Protein AF-A0A918QLJ9-F1 (afdb_monomer)

Foldseek 3Di:
DVQQVVQVVVLVVQQVVLVVCQVVDDPPDDRDDRDDGDQGPVRDDDPPDDDDDDDDDDDDDPDDDPDPPDDDPVRVVVVVD

Solvent-accessible surface area (backbone atoms only — not comparable to full-atom values): 5624 Å² total; per-residue (Å²): 115,66,66,54,54,51,35,55,53,49,38,54,49,47,50,52,50,47,55,52,47,62,74,70,51,61,94,87,54,80,82,75,81,81,76,80,73,59,81,41,89,83,74,54,77,67,94,81,78,71,82,82,86,80,93,71,96,71,86,81,85,90,72,79,69,88,69,75,73,77,77,48,74,69,53,51,51,68,72,76,105

Structure (mmCIF, N/CA/C/O backbone):
data_AF-A0A918QLJ9-F1
#
_entry.id   AF-A0A918QLJ9-F1
#
loop_
_atom_site.group_PDB
_atom_site.id
_atom_site.type_symbol
_atom_site.label_atom_id
_atom_site.label_alt_id
_atom_site.label_comp_id
_atom_site.label_asym_id
_atom_site.label_entity_id
_atom_site.label_seq_id
_atom_site.pdbx_PDB_ins_code
_atom_site.Cartn_x
_atom_site.Cartn_y
_atom_site.Cartn_z
_atom_site.occupancy
_atom_site.B_iso_or_equiv
_atom_site.auth_seq_id
_atom_site.auth_comp_id
_atom_site.auth_asym_id
_atom_site.auth_atom_id
_atom_site.pdbx_PDB_model_num
ATOM 1 N N . MET A 1 1 ? 7.730 4.215 -20.263 1.00 61.25 1 MET A N 1
ATOM 2 C CA . MET A 1 1 ? 8.136 4.919 -19.019 1.00 61.25 1 MET A CA 1
ATOM 3 C C . MET A 1 1 ? 6.920 5.323 -18.188 1.00 61.25 1 MET A C 1
ATOM 5 O O . MET A 1 1 ? 6.937 5.095 -16.988 1.00 61.25 1 MET A O 1
ATOM 9 N N . THR A 1 2 ? 5.856 5.846 -18.807 1.00 84.44 2 THR A N 1
ATOM 10 C CA . THR A 1 2 ? 4.571 6.190 -18.165 1.00 84.44 2 THR A CA 1
ATOM 11 C C . THR A 1 2 ? 3.933 5.047 -17.374 1.00 84.44 2 THR A C 1
ATOM 13 O O . THR A 1 2 ? 3.547 5.269 -16.233 1.00 84.44 2 THR A O 1
ATOM 16 N N . ASP A 1 3 ? 3.900 3.824 -17.907 1.00 85.06 3 ASP A N 1
ATOM 17 C CA . ASP A 1 3 ? 3.223 2.694 -17.241 1.00 85.06 3 ASP A CA 1
ATOM 18 C C . ASP A 1 3 ? 3.872 2.302 -15.909 1.00 85.06 3 ASP A C 1
ATOM 20 O O . ASP A 1 3 ? 3.196 1.889 -14.973 1.00 85.06 3 ASP A O 1
ATOM 24 N N . HIS A 1 4 ? 5.191 2.479 -15.795 1.00 86.00 4 HIS A N 1
ATOM 25 C CA . HIS A 1 4 ? 5.914 2.205 -14.555 1.00 86.00 4 HIS A CA 1
ATOM 26 C C . HIS A 1 4 ? 5.562 3.219 -13.459 1.00 86.00 4 HIS A C 1
ATOM 28 O O . HIS A 1 4 ? 5.345 2.835 -12.312 1.00 86.00 4 HIS A O 1
ATOM 34 N N . LEU A 1 5 ? 5.483 4.507 -13.813 1.00 89.25 5 LEU A N 1
ATOM 35 C CA . LEU A 1 5 ? 5.058 5.550 -12.877 1.00 89.25 5 LEU A CA 1
ATOM 36 C C . LEU A 1 5 ? 3.591 5.371 -12.493 1.00 89.25 5 LEU A C 1
ATOM 38 O O . LEU A 1 5 ? 3.258 5.505 -11.323 1.00 89.25 5 LEU A O 1
ATOM 42 N N . LEU A 1 6 ? 2.738 5.010 -13.454 1.00 91.31 6 LEU A N 1
ATOM 43 C CA . LEU A 1 6 ? 1.330 4.738 -13.196 1.00 91.31 6 LEU A CA 1
ATOM 44 C C . LEU A 1 6 ? 1.164 3.575 -12.212 1.00 91.31 6 LEU A C 1
ATOM 46 O O . LEU A 1 6 ? 0.484 3.746 -11.205 1.00 91.31 6 LEU A O 1
ATOM 50 N N . ALA A 1 7 ? 1.850 2.448 -12.429 1.00 90.00 7 ALA A N 1
ATOM 51 C CA . ALA A 1 7 ? 1.840 1.327 -11.488 1.00 90.00 7 ALA A CA 1
ATOM 52 C C . ALA A 1 7 ? 2.275 1.761 -10.076 1.00 90.00 7 ALA A C 1
ATOM 54 O O . ALA A 1 7 ? 1.585 1.473 -9.106 1.00 90.00 7 ALA A O 1
ATOM 55 N N . ALA A 1 8 ? 3.351 2.547 -9.958 1.00 89.88 8 ALA A N 1
ATOM 56 C CA . ALA A 1 8 ? 3.796 3.065 -8.663 1.00 89.88 8 ALA A CA 1
ATOM 57 C C . ALA A 1 8 ? 2.764 3.997 -7.996 1.00 89.88 8 ALA A C 1
ATOM 59 O O . ALA A 1 8 ? 2.557 3.926 -6.788 1.00 89.88 8 ALA A O 1
ATOM 60 N N . THR A 1 9 ? 2.096 4.867 -8.762 1.00 94.19 9 THR A N 1
ATOM 61 C CA . THR A 1 9 ? 1.046 5.738 -8.209 1.00 94.19 9 THR A CA 1
ATOM 62 C C . THR A 1 9 ? -0.179 4.957 -7.746 1.00 94.19 9 THR A C 1
ATOM 64 O O . THR A 1 9 ? -0.761 5.315 -6.724 1.00 94.19 9 THR A O 1
ATOM 67 N N . VAL A 1 10 ? -0.555 3.892 -8.463 1.00 93.94 10 VAL A N 1
ATOM 68 C CA . VAL A 1 10 ? -1.694 3.041 -8.100 1.00 93.94 10 VAL A CA 1
ATOM 69 C C . VAL A 1 10 ? -1.400 2.277 -6.812 1.00 93.94 10 VAL A C 1
ATOM 71 O O . VAL A 1 10 ? -2.250 2.276 -5.929 1.00 93.94 10 VAL A O 1
ATOM 74 N N . ASP A 1 11 ? -0.194 1.731 -6.652 1.00 92.38 11 ASP A N 1
ATOM 75 C CA . ASP A 1 11 ? 0.203 1.050 -5.413 1.00 92.38 11 ASP A CA 1
ATOM 76 C C . ASP A 1 11 ? 0.125 1.980 -4.201 1.00 92.38 11 ASP A C 1
ATOM 78 O O . ASP A 1 11 ? -0.468 1.640 -3.180 1.00 92.38 11 ASP A O 1
ATOM 82 N N . HIS A 1 12 ? 0.689 3.187 -4.315 1.00 94.12 12 HIS A N 1
ATOM 83 C CA . HIS A 1 12 ? 0.652 4.156 -3.220 1.00 94.12 12 HIS A CA 1
ATOM 84 C C . HIS A 1 12 ? -0.776 4.595 -2.891 1.00 94.12 12 HIS A C 1
ATOM 86 O O . HIS A 1 12 ? -1.109 4.772 -1.720 1.00 94.12 12 HIS A O 1
ATOM 92 N N . LEU A 1 13 ? -1.627 4.759 -3.906 1.00 96.56 13 LEU A N 1
ATOM 93 C CA . LEU A 1 13 ? -3.035 5.079 -3.702 1.00 96.56 13 LEU A CA 1
ATOM 94 C C . LEU A 1 13 ? -3.777 3.928 -3.010 1.00 96.56 13 LEU A C 1
ATOM 96 O O . LEU A 1 13 ? -4.553 4.179 -2.092 1.00 96.56 13 LEU A O 1
ATOM 100 N N . ALA A 1 14 ? -3.526 2.681 -3.414 1.00 95.38 14 ALA A N 1
ATOM 101 C CA . ALA A 1 14 ? -4.118 1.501 -2.795 1.00 95.38 14 ALA A CA 1
ATOM 102 C C . ALA A 1 14 ? -3.703 1.380 -1.322 1.00 95.38 14 ALA A C 1
ATOM 104 O O . ALA A 1 14 ? -4.565 1.226 -0.460 1.00 95.38 14 ALA A O 1
ATOM 105 N N . ALA A 1 15 ? -2.414 1.561 -1.017 1.00 94.81 15 ALA A N 1
ATOM 106 C CA . ALA A 1 15 ? -1.908 1.574 0.354 1.00 94.81 15 ALA A CA 1
ATOM 107 C C . ALA A 1 15 ? -2.532 2.703 1.194 1.00 94.81 15 ALA A C 1
ATOM 109 O O . ALA A 1 15 ? -2.953 2.473 2.326 1.00 94.81 15 ALA A O 1
ATOM 110 N N . ALA A 1 16 ? -2.641 3.918 0.644 1.00 95.56 16 ALA A N 1
ATOM 111 C CA . ALA A 1 16 ? -3.264 5.048 1.333 1.00 95.56 16 ALA A CA 1
ATOM 112 C C . ALA A 1 16 ? -4.750 4.805 1.626 1.00 95.56 16 ALA A C 1
ATOM 114 O O . ALA A 1 16 ? -5.210 5.067 2.738 1.00 95.56 16 ALA A O 1
ATOM 115 N N . ASN A 1 17 ? -5.488 4.272 0.652 1.00 96.69 17 ASN A N 1
ATOM 116 C CA . ASN A 1 17 ? -6.899 3.942 0.817 1.00 96.69 17 ASN A CA 1
ATOM 117 C C . ASN A 1 17 ? -7.101 2.819 1.833 1.00 96.69 17 ASN A C 1
ATOM 119 O O . ASN A 1 17 ? -8.019 2.911 2.639 1.00 96.69 17 ASN A O 1
ATOM 123 N N . TRP A 1 18 ? -6.242 1.798 1.823 1.00 96.31 18 TRP A N 1
ATOM 124 C CA . TRP A 1 18 ? -6.279 0.727 2.814 1.00 96.31 18 TRP A CA 1
ATOM 125 C C . TRP A 1 18 ? -6.025 1.269 4.222 1.00 96.31 18 TRP A C 1
ATOM 127 O O . TRP A 1 18 ? -6.854 1.061 5.099 1.00 96.31 18 TRP A O 1
ATOM 137 N N . MET A 1 19 ? -4.966 2.060 4.433 1.00 95.81 19 MET A N 1
ATOM 138 C CA . MET A 1 19 ? -4.701 2.688 5.736 1.00 95.81 19 MET A CA 1
ATOM 139 C C . MET A 1 19 ? -5.874 3.557 6.201 1.00 95.81 19 MET A C 1
ATOM 141 O O . MET A 1 19 ? -6.255 3.517 7.369 1.00 95.81 19 MET A O 1
ATOM 145 N N . PHE A 1 20 ? -6.465 4.334 5.290 1.00 96.38 20 PHE A N 1
ATOM 146 C CA . PHE A 1 20 ? -7.631 5.152 5.602 1.00 96.38 20 PHE A CA 1
ATOM 147 C C . PHE A 1 20 ? -8.836 4.293 5.988 1.00 96.38 20 PHE A C 1
ATOM 149 O O . PHE A 1 20 ? -9.470 4.566 7.004 1.00 96.38 20 PHE A O 1
ATOM 156 N N . ALA A 1 21 ? -9.144 3.257 5.209 1.00 94.94 21 ALA A N 1
ATOM 157 C CA . ALA A 1 21 ? -10.251 2.356 5.486 1.00 94.94 21 ALA A CA 1
ATOM 158 C C . ALA A 1 21 ? -10.057 1.653 6.832 1.00 94.94 21 ALA A C 1
ATOM 160 O O . ALA A 1 21 ? -10.933 1.760 7.677 1.00 94.94 21 ALA A O 1
ATOM 161 N N . SER A 1 22 ? -8.883 1.070 7.083 1.00 93.94 22 SER A N 1
ATOM 162 C CA . SER A 1 22 ? -8.556 0.387 8.340 1.00 93.94 22 SER A CA 1
ATOM 163 C C . SER A 1 22 ? -8.708 1.283 9.572 1.00 93.94 22 SER A C 1
ATOM 165 O O . SER A 1 22 ? -9.160 0.819 10.611 1.00 93.94 22 SER A O 1
ATOM 167 N N . VAL A 1 23 ? -8.378 2.576 9.471 1.00 94.06 23 VAL A N 1
ATOM 168 C CA . VAL A 1 23 ? -8.560 3.539 10.576 1.00 94.06 23 VAL A CA 1
ATOM 169 C C . VAL A 1 23 ? -10.029 3.919 10.789 1.00 94.06 23 VAL A C 1
ATOM 171 O O . VAL A 1 23 ? -10.406 4.304 11.893 1.00 94.06 23 VAL A O 1
ATOM 174 N N . ASN A 1 24 ? -10.853 3.844 9.745 1.00 95.00 24 ASN A N 1
ATOM 175 C CA . ASN A 1 24 ? -12.264 4.234 9.787 1.00 95.00 24 ASN A CA 1
ATOM 176 C C . ASN A 1 24 ? -13.221 3.028 9.825 1.00 95.00 24 ASN A C 1
ATOM 178 O O . ASN A 1 24 ? -14.433 3.218 9.714 1.00 95.00 24 ASN A O 1
ATOM 182 N N . SER A 1 25 ? -12.697 1.810 9.961 1.00 92.81 25 SER A N 1
ATOM 183 C CA . SER A 1 25 ? -13.487 0.597 10.157 1.00 92.81 25 SER A CA 1
ATOM 184 C C . SER A 1 25 ? -14.186 0.609 11.518 1.00 92.81 25 SER A C 1
ATOM 186 O O . SER A 1 25 ? -13.721 1.245 12.466 1.00 92.81 25 SER A O 1
ATOM 188 N N . GLU A 1 26 ? -15.316 -0.093 11.614 1.00 92.62 26 GLU A N 1
ATOM 189 C CA . GLU A 1 26 ? -15.995 -0.298 12.897 1.00 92.62 26 GLU A CA 1
ATOM 190 C C . GLU A 1 26 ? -15.103 -1.101 13.859 1.00 92.62 26 GLU A C 1
ATOM 192 O O . GLU A 1 26 ? -14.277 -1.899 13.423 1.00 92.62 26 GLU A O 1
ATOM 197 N N . GLU A 1 27 ? -15.272 -0.894 15.167 1.00 86.50 27 GLU A N 1
ATOM 198 C CA . GLU A 1 27 ? -14.407 -1.483 16.206 1.00 86.50 27 GLU A CA 1
ATOM 199 C C . GLU A 1 27 ? -14.403 -3.022 16.190 1.00 86.50 27 GLU A C 1
ATOM 201 O O . GLU A 1 27 ? -13.374 -3.634 16.463 1.00 86.50 27 GLU A O 1
ATOM 206 N N . ASP A 1 28 ? -15.527 -3.630 15.804 1.00 92.00 28 ASP A N 1
ATOM 207 C CA . ASP A 1 28 ? -15.707 -5.085 15.729 1.00 92.00 28 ASP A CA 1
ATOM 208 C C . ASP A 1 28 ? -15.610 -5.636 14.292 1.00 92.00 28 ASP A C 1
ATOM 210 O O . ASP A 1 28 ? -15.939 -6.800 14.049 1.00 92.00 28 ASP A O 1
ATOM 214 N N . ALA A 1 29 ? -15.217 -4.813 13.313 1.00 91.50 29 ALA A N 1
ATOM 215 C CA . ALA A 1 29 ? -15.051 -5.272 11.939 1.00 91.50 29 ALA A CA 1
ATOM 216 C C . ALA A 1 29 ? -13.767 -6.097 11.784 1.00 91.50 29 ALA A C 1
ATOM 218 O O . ALA A 1 29 ? -12.731 -5.790 12.379 1.00 91.50 29 ALA A O 1
ATOM 219 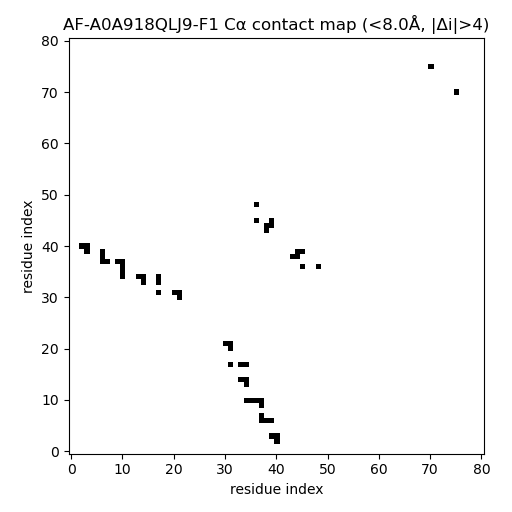N N . ASP A 1 30 ? -13.819 -7.117 10.926 1.00 92.56 30 ASP A N 1
ATOM 220 C CA . ASP A 1 30 ? -12.626 -7.884 10.580 1.00 92.56 30 ASP A CA 1
ATOM 221 C C . ASP A 1 30 ? -11.556 -6.967 9.944 1.00 92.56 30 ASP A C 1
ATOM 223 O O . ASP A 1 30 ? -11.894 -6.083 9.142 1.00 92.56 30 ASP A O 1
ATOM 227 N N . PRO A 1 31 ? -10.261 -7.162 10.269 1.00 90.75 31 PRO A N 1
ATOM 228 C CA . PRO A 1 31 ? -9.175 -6.426 9.633 1.00 90.75 31 PRO A CA 1
ATOM 229 C C . PRO A 1 31 ? -9.195 -6.576 8.109 1.00 90.75 31 PRO A C 1
ATOM 231 O O . PRO A 1 31 ? -9.416 -7.667 7.586 1.00 90.75 31 PRO A O 1
ATOM 234 N N . LEU A 1 32 ? -8.929 -5.482 7.390 1.00 90.75 32 LEU A N 1
ATOM 235 C CA . LEU A 1 32 ? -8.880 -5.507 5.930 1.00 90.75 32 LEU A CA 1
ATOM 236 C C . LEU A 1 32 ? -7.595 -6.171 5.436 1.00 90.75 32 LEU A C 1
ATOM 238 O O . LEU A 1 32 ? -6.501 -5.835 5.899 1.00 90.75 32 LEU A O 1
ATOM 242 N N . ASP A 1 33 ? -7.727 -6.995 4.399 1.00 92.94 33 ASP A N 1
ATOM 243 C CA . ASP A 1 33 ? -6.590 -7.545 3.668 1.00 92.94 33 ASP A CA 1
ATOM 244 C C . ASP A 1 33 ? -5.717 -6.430 3.078 1.00 92.94 33 ASP A C 1
ATOM 246 O O . ASP A 1 33 ? -6.214 -5.426 2.551 1.00 92.94 33 ASP A O 1
ATOM 250 N N . ALA A 1 34 ? -4.398 -6.612 3.165 1.00 91.44 34 ALA A N 1
ATOM 251 C CA . ALA A 1 34 ? -3.441 -5.688 2.576 1.00 91.44 34 ALA A CA 1
ATOM 252 C C . ALA A 1 34 ? -3.553 -5.693 1.036 1.00 91.44 34 ALA A C 1
ATOM 254 O O . ALA A 1 34 ? -3.766 -6.751 0.437 1.00 91.44 34 ALA A O 1
ATOM 255 N N . PRO A 1 35 ? -3.404 -4.533 0.369 1.00 91.88 35 PRO A N 1
ATOM 256 C CA . PRO A 1 35 ? -3.507 -4.462 -1.081 1.00 91.88 35 PRO A CA 1
ATOM 257 C C . PRO A 1 35 ? -2.285 -5.089 -1.760 1.00 91.88 35 PRO A C 1
ATOM 259 O O . PRO A 1 35 ? -1.147 -4.798 -1.394 1.00 91.88 35 PRO A O 1
ATOM 262 N N . GLU A 1 36 ? -2.520 -5.877 -2.807 1.00 91.38 36 GLU A N 1
ATOM 263 C CA . GLU A 1 36 ? -1.449 -6.430 -3.640 1.00 91.38 36 GLU A CA 1
ATOM 264 C C . GLU A 1 36 ? -0.880 -5.370 -4.607 1.00 91.38 36 GLU A C 1
ATOM 266 O O . GLU A 1 36 ? -1.652 -4.633 -5.238 1.00 91.38 36 GLU A O 1
ATOM 271 N N . PRO A 1 37 ? 0.452 -5.292 -4.792 1.00 88.31 37 PRO A N 1
ATOM 272 C CA . P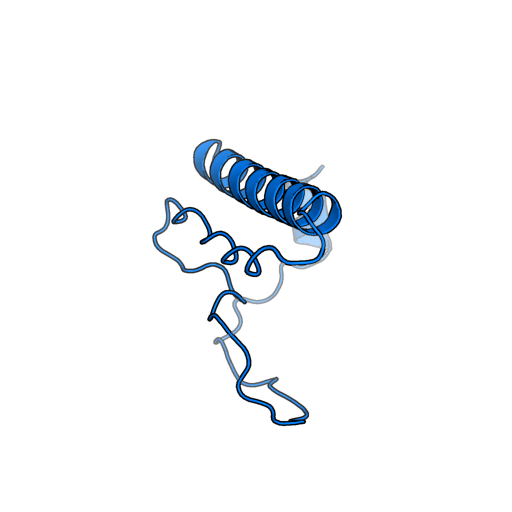RO A 1 37 ? 1.049 -4.362 -5.743 1.00 88.31 37 PRO A CA 1
ATOM 273 C C . PRO A 1 37 ? 0.726 -4.691 -7.201 1.00 88.31 37 PRO A C 1
ATOM 275 O O . PRO A 1 37 ? 0.727 -5.844 -7.637 1.00 88.31 37 PRO A O 1
ATOM 278 N N . VAL A 1 38 ? 0.577 -3.647 -8.014 1.00 87.75 38 VAL A N 1
ATOM 279 C CA . VAL A 1 38 ? 0.376 -3.770 -9.455 1.00 87.75 38 VAL A CA 1
ATOM 280 C C . VAL A 1 38 ? 1.631 -4.353 -10.120 1.00 87.75 38 VAL A C 1
ATOM 282 O O . VAL A 1 38 ? 2.735 -3.810 -9.959 1.00 87.75 38 VAL A O 1
ATOM 285 N N . PRO A 1 39 ? 1.491 -5.400 -10.955 1.00 88.06 39 PRO A N 1
ATOM 286 C CA . PRO A 1 39 ? 2.604 -5.950 -11.716 1.00 88.06 39 PRO A CA 1
ATOM 287 C C . PRO A 1 39 ? 3.327 -4.872 -12.527 1.00 88.06 39 PRO A C 1
ATOM 289 O O . PRO A 1 39 ? 2.715 -4.104 -13.275 1.00 88.06 39 PRO A O 1
ATOM 292 N N . ARG A 1 40 ? 4.655 -4.798 -12.386 1.00 85.25 40 ARG A N 1
ATOM 293 C CA . ARG A 1 40 ? 5.445 -3.838 -13.161 1.00 85.25 40 ARG A CA 1
ATOM 294 C C . ARG A 1 40 ? 5.522 -4.273 -14.632 1.00 85.25 40 ARG A C 1
ATOM 296 O O . ARG A 1 40 ? 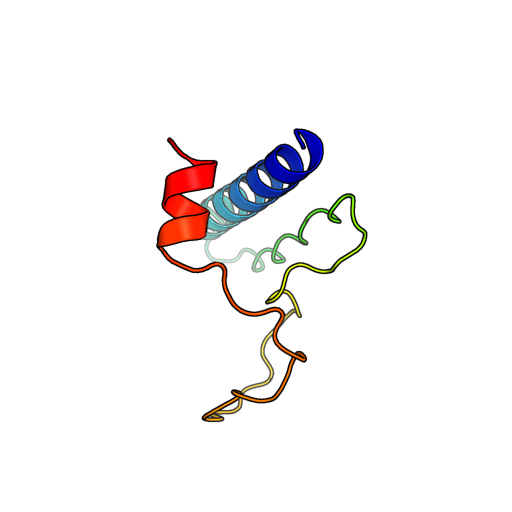5.589 -5.471 -14.903 1.00 85.25 40 ARG A O 1
ATOM 303 N N . PRO A 1 41 ? 5.580 -3.326 -15.589 1.00 80.69 41 PRO A N 1
ATOM 304 C CA . PRO A 1 41 ? 5.602 -3.647 -17.021 1.00 80.69 41 PRO A CA 1
ATOM 305 C C . PRO A 1 41 ? 6.796 -4.507 -17.457 1.00 80.69 41 PRO A C 1
ATOM 307 O O . PRO A 1 41 ? 6.737 -5.187 -18.474 1.00 80.69 41 PRO A O 1
ATOM 310 N N . ASP A 1 42 ? 7.890 -4.466 -16.700 1.00 79.62 42 ASP A N 1
ATOM 311 C CA . ASP A 1 42 ? 9.103 -5.246 -16.924 1.00 79.62 42 ASP A CA 1
ATOM 312 C C . ASP A 1 42 ? 9.083 -6.620 -16.232 1.00 79.62 42 ASP A C 1
ATOM 314 O O . ASP A 1 42 ? 10.095 -7.317 -16.219 1.00 79.62 42 ASP A O 1
ATOM 318 N N . GLY A 1 43 ? 7.945 -7.023 -15.654 1.00 74.00 43 GLY A N 1
ATOM 319 C CA . GLY A 1 43 ? 7.741 -8.345 -15.056 1.00 74.00 43 GLY A CA 1
ATOM 320 C C . GLY A 1 43 ? 8.552 -8.598 -13.785 1.00 74.00 43 GLY A C 1
ATOM 321 O O . GLY A 1 43 ? 8.506 -9.698 -13.237 1.00 74.00 43 GLY A O 1
ATOM 322 N N . LYS A 1 44 ? 9.299 -7.599 -13.297 1.00 69.50 44 LYS A N 1
ATOM 323 C CA . LYS A 1 44 ? 10.047 -7.715 -12.048 1.00 69.50 44 LYS A CA 1
ATOM 324 C C . LYS A 1 44 ? 9.108 -7.487 -10.857 1.00 69.50 44 LYS A C 1
ATOM 326 O O . LYS A 1 44 ? 8.392 -6.479 -10.842 1.00 69.50 44 LYS A O 1
ATOM 331 N N . PRO A 1 45 ? 9.126 -8.365 -9.842 1.00 63.56 45 PRO A N 1
ATOM 332 C CA . PRO A 1 45 ? 8.416 -8.101 -8.601 1.00 63.56 45 PRO A CA 1
ATOM 333 C C . PRO A 1 45 ? 9.013 -6.869 -7.911 1.00 63.56 45 PRO A C 1
ATOM 335 O O . PRO A 1 45 ? 10.222 -6.602 -8.001 1.00 63.56 45 PRO A O 1
ATOM 338 N N . LEU A 1 46 ? 8.163 -6.103 -7.225 1.00 64.50 46 LEU A N 1
ATOM 339 C CA . LEU A 1 46 ? 8.618 -4.995 -6.396 1.00 64.50 46 LEU A CA 1
ATOM 340 C C . LEU A 1 46 ? 9.481 -5.577 -5.266 1.00 64.50 46 LEU A C 1
ATOM 342 O O . LEU A 1 46 ? 9.070 -6.491 -4.557 1.00 64.50 46 LEU A O 1
ATOM 346 N N . ARG A 1 47 ? 10.724 -5.100 -5.133 1.00 53.44 47 ARG A N 1
ATOM 347 C CA . ARG A 1 47 ? 11.657 -5.586 -4.106 1.00 53.44 47 ARG A CA 1
ATOM 348 C C . ARG A 1 47 ? 11.113 -5.188 -2.7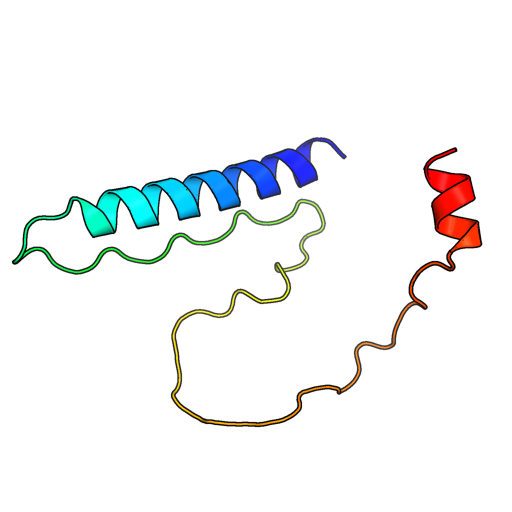27 1.00 53.44 47 ARG A C 1
ATOM 350 O O . ARG A 1 47 ? 11.346 -4.058 -2.317 1.00 53.44 47 ARG A O 1
ATOM 357 N N . GLY A 1 48 ? 10.433 -6.108 -2.046 1.00 54.78 48 GLY A N 1
ATOM 358 C CA . GLY A 1 48 ? 9.925 -5.916 -0.683 1.00 54.78 48 GLY A CA 1
ATOM 359 C C . GLY A 1 48 ? 8.512 -6.440 -0.429 1.00 54.78 48 GLY A C 1
ATOM 360 O O . GLY A 1 48 ? 8.113 -6.467 0.724 1.00 54.78 48 GLY A O 1
ATOM 361 N N . ASP A 1 49 ? 7.785 -6.873 -1.458 1.00 52.75 49 ASP A N 1
ATOM 362 C CA . ASP A 1 49 ? 6.418 -7.378 -1.305 1.00 52.75 49 ASP A CA 1
ATOM 363 C C . ASP A 1 49 ? 6.401 -8.911 -1.362 1.00 52.75 49 ASP A C 1
ATOM 365 O O . ASP A 1 49 ? 6.181 -9.534 -2.399 1.00 52.75 49 ASP A O 1
ATOM 369 N N . ALA A 1 50 ? 6.781 -9.528 -0.250 1.00 48.12 50 ALA A N 1
ATOM 370 C CA . ALA A 1 50 ? 6.289 -10.849 0.098 1.00 48.12 50 ALA A CA 1
ATOM 371 C C . ALA A 1 50 ? 5.382 -10.616 1.309 1.00 48.12 50 ALA A C 1
ATOM 373 O O . ALA A 1 50 ? 5.815 -9.970 2.261 1.00 48.12 50 ALA A O 1
ATOM 374 N N . GLY A 1 51 ? 4.128 -11.060 1.220 1.00 41.12 51 GLY A N 1
ATOM 375 C CA . GLY A 1 51 ? 3.141 -10.955 2.295 1.00 41.12 51 GLY A CA 1
ATOM 376 C C . GLY A 1 51 ? 3.521 -11.728 3.571 1.00 41.12 51 GLY A C 1
ATOM 377 O O . GLY A 1 51 ? 4.663 -12.151 3.742 1.00 41.12 51 GLY A O 1
ATOM 378 N N . PRO A 1 52 ? 2.549 -11.907 4.474 1.00 48.16 52 PRO A N 1
ATOM 379 C CA . PRO A 1 52 ? 2.590 -11.424 5.847 1.00 48.16 52 PRO A CA 1
ATOM 380 C C . PRO A 1 52 ? 3.525 -12.229 6.761 1.00 48.16 52 PRO A C 1
ATOM 382 O O . PRO A 1 52 ? 3.537 -13.455 6.731 1.00 48.16 52 PRO A O 1
ATOM 385 N N . ASP A 1 53 ? 4.277 -11.475 7.565 1.00 45.03 53 ASP A N 1
ATOM 386 C CA . ASP A 1 53 ? 4.934 -11.785 8.841 1.00 45.03 53 ASP A CA 1
ATOM 387 C C . ASP A 1 53 ? 5.056 -13.269 9.248 1.00 45.03 53 ASP A C 1
ATOM 389 O O . ASP A 1 53 ? 4.161 -13.848 9.864 1.00 45.03 53 ASP A O 1
ATOM 393 N N . GLU A 1 54 ? 6.247 -13.843 9.042 1.00 38.16 54 GLU A N 1
ATOM 394 C CA . GLU A 1 54 ? 6.776 -14.845 9.971 1.00 38.16 54 GLU A CA 1
ATOM 395 C C . GLU A 1 54 ? 7.754 -14.145 10.925 1.00 38.16 54 GLU A C 1
ATOM 397 O O . GLU A 1 54 ? 8.828 -13.687 10.529 1.00 38.16 54 GLU A O 1
ATOM 402 N N . ASP A 1 55 ? 7.339 -14.026 12.188 1.00 45.62 55 ASP A N 1
ATOM 403 C CA . ASP A 1 55 ? 8.115 -13.504 13.312 1.00 45.62 55 ASP A CA 1
ATOM 404 C C . ASP A 1 55 ? 9.522 -14.126 13.397 1.00 45.62 55 ASP A C 1
ATOM 406 O O . ASP A 1 55 ? 9.700 -15.299 13.735 1.00 45.62 55 ASP A O 1
ATOM 410 N N . GLY A 1 56 ? 10.547 -13.298 13.196 1.00 33.19 56 GLY A N 1
ATOM 411 C CA . GLY A 1 56 ? 11.928 -13.611 13.547 1.00 33.19 56 GLY A CA 1
ATOM 412 C C . GLY A 1 56 ? 12.791 -12.348 13.549 1.00 33.19 56 GLY A C 1
ATOM 413 O O . GLY A 1 56 ? 12.812 -11.630 12.548 1.00 33.19 56 GLY A O 1
ATOM 414 N N . PRO A 1 57 ? 13.526 -12.027 14.631 1.00 53.56 57 PRO A N 1
ATOM 415 C CA . PRO A 1 57 ? 14.508 -10.962 14.567 1.00 53.56 57 PRO A CA 1
ATOM 416 C C . PRO A 1 57 ? 15.745 -11.533 13.870 1.00 53.56 57 PRO A C 1
ATOM 418 O O . PRO A 1 57 ? 16.521 -12.243 14.504 1.00 53.56 57 PRO A O 1
ATOM 421 N N . ASP A 1 58 ? 15.943 -11.240 12.583 1.00 37.31 58 ASP A N 1
ATOM 422 C CA . ASP A 1 58 ? 17.227 -11.525 11.936 1.00 37.31 58 ASP A CA 1
ATOM 423 C C . ASP A 1 58 ? 17.771 -10.327 11.148 1.00 37.31 58 ASP A C 1
ATOM 425 O O . ASP A 1 58 ? 17.456 -10.042 9.994 1.00 37.31 58 ASP A O 1
ATOM 429 N N . THR A 1 59 ? 18.581 -9.570 11.879 1.00 41.72 59 THR A N 1
ATOM 430 C CA . THR A 1 59 ? 19.914 -9.129 11.472 1.00 41.72 59 THR A CA 1
ATOM 431 C C . THR A 1 59 ? 20.393 -9.550 10.073 1.00 41.72 59 THR A C 1
ATOM 433 O O . THR A 1 59 ? 20.764 -10.686 9.836 1.00 41.72 59 THR A O 1
ATOM 436 N N . GLY A 1 60 ? 20.593 -8.562 9.195 1.00 42.94 60 GLY A N 1
ATOM 437 C CA . GLY A 1 60 ? 21.647 -8.624 8.173 1.00 42.94 60 GLY A CA 1
ATOM 438 C C . GLY A 1 60 ? 21.383 -9.524 6.962 1.00 42.94 60 GLY A C 1
ATOM 439 O O . GLY A 1 60 ? 21.928 -10.614 6.851 1.00 42.94 60 GLY A O 1
ATOM 440 N N . GLY A 1 61 ? 20.676 -8.982 5.968 1.00 35.06 61 GLY A N 1
ATOM 441 C CA . GLY A 1 61 ? 20.535 -9.559 4.626 1.00 35.06 61 GLY A CA 1
ATOM 442 C C . GLY A 1 61 ? 21.264 -8.766 3.537 1.00 35.06 61 GLY A C 1
ATOM 443 O O . GLY A 1 61 ? 20.725 -8.571 2.449 1.00 35.06 61 GLY A O 1
ATOM 444 N N . GLU A 1 62 ? 22.474 -8.273 3.816 1.00 45.81 62 GLU A N 1
ATOM 445 C CA . GLU A 1 62 ? 23.437 -7.915 2.768 1.00 45.81 62 GLU A CA 1
ATOM 446 C C . GLU A 1 62 ? 23.954 -9.229 2.15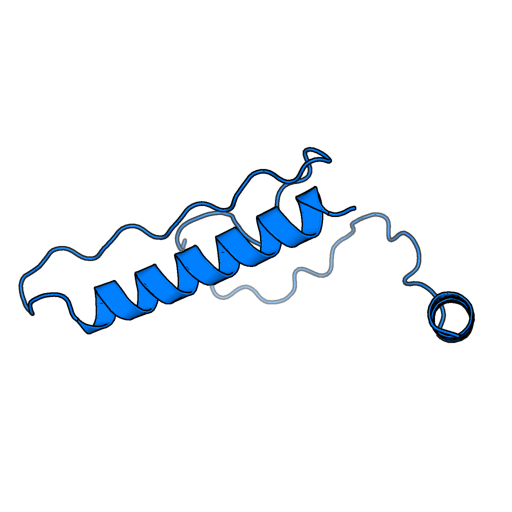5 1.00 45.81 62 GLU A C 1
ATOM 448 O O . GLU A 1 62 ? 24.974 -9.764 2.579 1.00 45.81 62 GLU A O 1
ATOM 453 N N . ALA A 1 63 ? 23.237 -9.793 1.178 1.00 41.03 63 ALA A N 1
ATOM 454 C CA . ALA A 1 63 ? 23.785 -10.861 0.346 1.00 41.03 63 ALA A CA 1
ATOM 455 C C . ALA A 1 63 ? 23.184 -10.879 -1.069 1.00 41.03 63 ALA A C 1
ATOM 457 O O . ALA A 1 63 ? 22.212 -11.560 -1.378 1.00 41.03 63 ALA A O 1
ATOM 458 N N . VAL A 1 64 ? 23.873 -10.137 -1.937 1.00 46.38 64 VAL A N 1
ATOM 459 C CA . VAL A 1 64 ? 24.206 -10.512 -3.318 1.00 46.38 64 VAL A CA 1
ATOM 460 C C . VAL A 1 64 ? 23.035 -10.660 -4.300 1.00 46.38 64 VAL A C 1
ATOM 462 O O . VAL A 1 64 ? 22.779 -11.720 -4.866 1.00 46.38 64 VAL A O 1
ATOM 465 N N . ARG A 1 65 ? 22.450 -9.522 -4.691 1.00 44.00 65 ARG A N 1
ATOM 466 C CA . ARG A 1 65 ? 22.293 -9.318 -6.140 1.00 44.00 65 ARG A CA 1
ATOM 467 C C . ARG A 1 65 ? 23.685 -8.994 -6.658 1.00 44.00 65 ARG A C 1
ATOM 469 O O . ARG A 1 65 ? 24.344 -8.147 -6.060 1.00 44.00 65 ARG A O 1
ATOM 476 N N . ALA A 1 66 ? 24.144 -9.662 -7.714 1.00 50.38 66 ALA A N 1
ATOM 477 C CA . ALA A 1 66 ? 25.276 -9.168 -8.486 1.00 50.38 66 ALA A CA 1
ATOM 478 C C . ALA A 1 66 ? 24.959 -7.705 -8.825 1.00 50.38 66 ALA A C 1
ATOM 480 O O . ALA A 1 66 ? 24.034 -7.423 -9.586 1.00 50.38 66 ALA A O 1
ATOM 481 N N . ALA A 1 67 ? 25.604 -6.797 -8.096 1.00 50.09 67 ALA A N 1
ATOM 482 C CA . ALA A 1 67 ? 25.251 -5.398 -8.090 1.00 50.09 67 ALA A CA 1
ATOM 483 C C . ALA A 1 67 ? 25.688 -4.839 -9.435 1.00 50.09 67 ALA A C 1
ATOM 485 O O . ALA A 1 67 ? 26.883 -4.668 -9.678 1.00 50.09 67 ALA A O 1
ATOM 486 N N . GLU A 1 68 ? 24.732 -4.544 -10.314 1.00 61.50 68 GLU A N 1
ATOM 487 C CA . GLU A 1 68 ? 24.986 -3.458 -11.248 1.00 61.50 68 GLU A CA 1
ATOM 488 C C . GLU A 1 68 ? 25.418 -2.263 -10.388 1.00 61.50 68 GLU A C 1
ATOM 490 O O . GLU A 1 68 ? 24.728 -1.943 -9.408 1.00 61.50 68 GLU A O 1
ATOM 495 N N . PRO A 1 69 ? 26.604 -1.684 -10.646 1.00 73.12 69 PRO A N 1
ATOM 496 C CA . PRO A 1 69 ? 27.135 -0.645 -9.788 1.00 73.12 69 PRO A CA 1
ATOM 497 C C . PRO A 1 69 ? 26.117 0.487 -9.740 1.00 73.12 69 PRO A C 1
ATOM 499 O O . PRO A 1 69 ? 25.658 0.957 -10.785 1.00 73.12 69 PRO A O 1
ATOM 502 N N . ALA A 1 70 ? 25.753 0.905 -8.524 1.00 78.62 70 ALA A N 1
ATOM 503 C CA . ALA A 1 70 ? 24.917 2.079 -8.344 1.00 78.62 70 ALA A CA 1
ATOM 504 C C . ALA A 1 70 ? 25.516 3.226 -9.180 1.00 78.62 70 ALA A C 1
ATOM 506 O O . ALA A 1 70 ? 26.740 3.414 -9.152 1.00 78.62 70 ALA A O 1
ATOM 507 N N . PRO A 1 71 ? 24.698 3.950 -9.964 1.00 86.75 71 PRO A N 1
ATOM 508 C CA . PRO A 1 71 ? 25.205 4.976 -10.859 1.00 86.75 71 PRO A CA 1
ATOM 509 C C . PRO A 1 71 ? 26.010 5.997 -10.060 1.00 86.75 71 PRO A C 1
ATOM 511 O O . PRO A 1 71 ? 25.596 6.437 -8.984 1.00 86.75 71 PRO A O 1
ATOM 514 N N . SER A 1 72 ? 27.177 6.364 -10.582 1.00 90.56 72 SER A N 1
ATOM 515 C CA . SER A 1 72 ? 28.045 7.314 -9.907 1.00 90.56 72 SER A CA 1
ATOM 516 C C . SER A 1 72 ? 27.364 8.685 -9.788 1.00 90.56 72 SER A C 1
ATOM 518 O O . SER A 1 72 ? 26.506 9.035 -10.608 1.00 90.56 72 SER A O 1
ATOM 520 N N . PRO A 1 73 ? 27.783 9.528 -8.828 1.00 86.81 73 PRO A N 1
ATOM 521 C CA . PRO A 1 73 ? 27.289 10.899 -8.730 1.00 86.81 73 PRO A CA 1
ATOM 522 C C . PRO A 1 73 ? 27.428 11.681 -10.047 1.00 86.81 73 PRO A C 1
ATOM 524 O O . PRO A 1 73 ? 26.548 12.463 -10.395 1.00 86.81 73 PRO A O 1
ATOM 527 N N . GLN A 1 74 ? 28.485 11.426 -10.831 1.00 89.56 74 GLN A N 1
ATOM 528 C CA . GLN A 1 74 ? 28.661 12.054 -12.146 1.00 89.56 74 GLN A CA 1
ATOM 529 C C . GLN A 1 74 ? 27.644 11.552 -13.184 1.00 89.56 74 GLN A C 1
ATOM 531 O O . GLN A 1 74 ? 27.211 12.327 -14.035 1.00 89.56 74 GLN A O 1
ATOM 536 N N . GLN A 1 75 ? 27.238 10.279 -13.125 1.00 89.50 75 GLN A N 1
ATOM 537 C CA . GLN A 1 75 ? 26.191 9.736 -13.999 1.00 89.50 75 GLN A CA 1
ATOM 538 C C . GLN A 1 75 ? 24.820 10.330 -13.671 1.00 89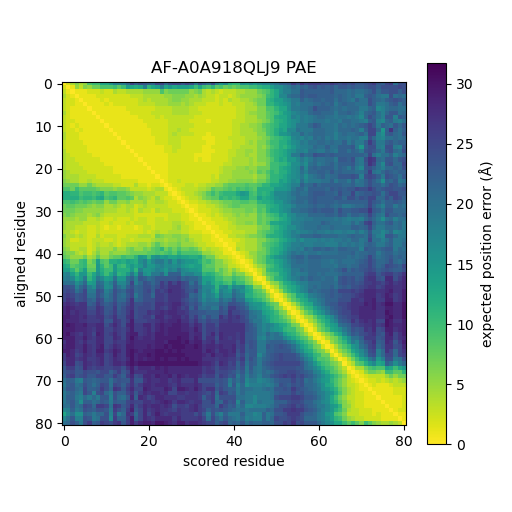.50 75 GLN A C 1
ATOM 540 O O . GLN A 1 75 ? 24.063 10.631 -14.589 1.00 89.50 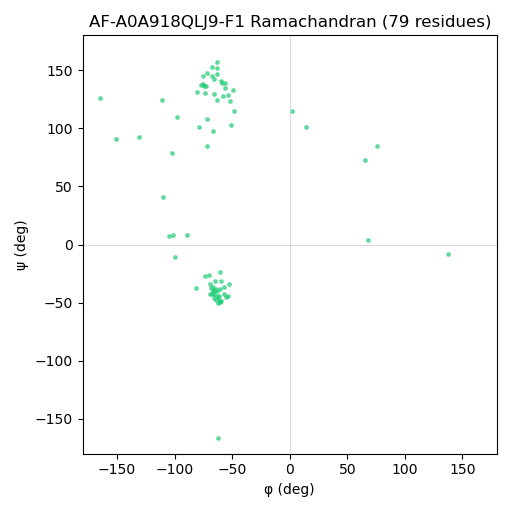75 GLN A O 1
ATOM 545 N N . LEU A 1 76 ? 24.527 10.557 -12.388 1.00 90.88 76 LEU A N 1
ATOM 546 C CA . LEU A 1 76 ? 23.286 11.203 -11.962 1.00 90.88 76 LEU A CA 1
ATOM 547 C C . LEU A 1 76 ? 23.231 12.663 -12.423 1.00 90.88 76 LEU A C 1
ATOM 549 O O . LEU A 1 76 ? 22.241 13.077 -13.017 1.00 90.88 76 LEU A O 1
ATOM 553 N N . VAL A 1 77 ? 24.316 13.423 -12.242 1.00 92.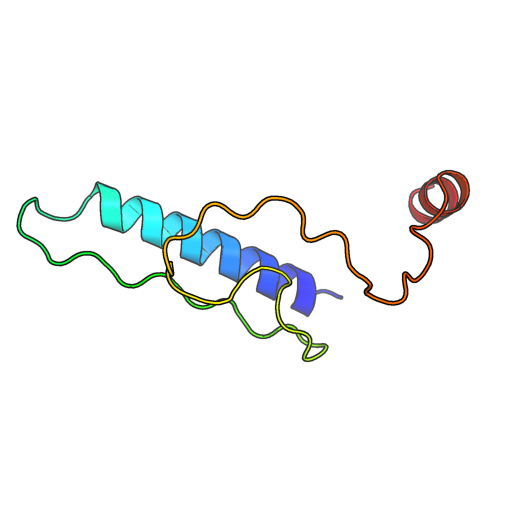44 77 VAL A N 1
ATOM 554 C CA . VAL A 1 77 ? 24.392 14.812 -12.728 1.00 92.44 77 VAL A CA 1
ATOM 555 C C . VAL A 1 77 ? 24.234 14.886 -14.251 1.00 92.44 77 VAL A C 1
ATOM 557 O O . VAL A 1 77 ? 23.548 15.771 -14.738 1.00 92.44 77 VAL A O 1
ATOM 560 N N . ARG A 1 78 ? 24.802 13.940 -15.012 1.00 90.06 78 ARG A N 1
ATOM 561 C CA . ARG A 1 78 ? 24.635 13.875 -16.477 1.00 90.06 78 ARG A CA 1
ATOM 562 C C . ARG A 1 78 ? 23.223 13.475 -16.919 1.00 90.06 78 ARG A C 1
ATOM 564 O O . ARG A 1 78 ? 22.839 13.767 -18.043 1.00 90.06 78 ARG A O 1
ATOM 571 N N . PHE A 1 79 ? 22.493 12.744 -16.085 1.00 87.56 79 PHE A N 1
ATOM 572 C CA . PHE A 1 79 ? 21.129 12.317 -16.384 1.00 87.56 79 PHE A CA 1
ATOM 573 C C . PHE A 1 79 ? 20.099 13.423 -16.101 1.00 87.56 79 PHE A C 1
ATOM 575 O O . PHE A 1 79 ? 19.128 13.541 -16.843 1.00 87.56 79 PHE A O 1
ATOM 582 N N . PHE A 1 80 ? 20.304 14.211 -15.037 1.00 89.62 80 PHE A N 1
ATOM 583 C CA . PHE A 1 80 ? 19.376 15.262 -14.590 1.00 89.62 80 PHE A CA 1
ATOM 584 C C . PHE A 1 80 ? 19.759 16.691 -15.010 1.00 89.62 80 PHE A C 1
ATOM 586 O O . PHE A 1 80 ? 18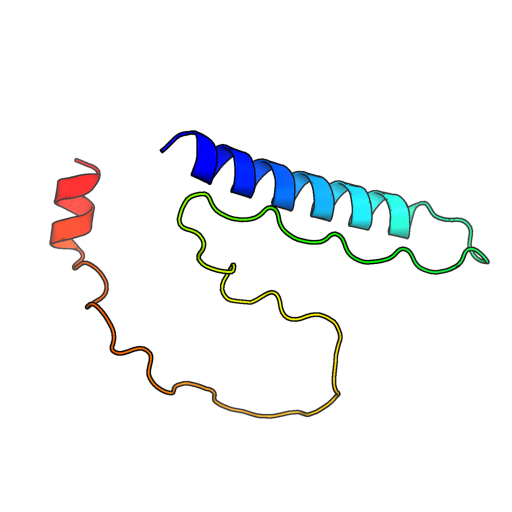.959 17.604 -14.799 1.00 89.62 80 PHE A O 1
ATOM 593 N N . GLY A 1 81 ? 20.970 16.898 -15.530 1.00 64.44 81 GLY A N 1
ATOM 594 C CA . GLY A 1 81 ? 21.426 18.164 -16.115 1.00 64.44 81 GLY A CA 1
ATOM 595 C C . GLY A 1 81 ? 21.142 18.234 -17.605 1.00 64.44 81 GLY A C 1
ATOM 596 O O . GLY A 1 81 ? 20.797 19.344 -18.064 1.00 64.44 81 GLY A O 1
#

Mean predicted aligned error: 14.98 Å

Sequence (81 aa):
MTDHLLAATVDHLAAANWMFASVNSEEDADPLDAPEPVPRPDGKPLRGDAGPDEDGPDTGGEAVRAAEPAPSPQQLVRFFG

Radius of gyration: 18.06 Å; Cα contacts (8 Å, |Δi|>4): 28; chains: 1; bounding box: 45×33×35 Å

pLDDT: mean 76.49, std 20.41, range [33.19, 96.69]

Organism: NCBI:txid36818

Secondary structure (DSSP, 8-state):
-HHHHHHHHHHHHHHHHHHHHHHHS-TTSPPPPPPPPPPPTT-PPPTT---S---------------PPPPPHHHHHHHH-